Protein AF-A0A1I8JMM2-F1 (afdb_monomer_lite)

Organism: NCBI:txid282301

Radius of gyration: 20.38 Å; chains: 1; bounding box: 47×38×62 Å

Structure (mmCIF, N/CA/C/O backbone):
data_AF-A0A1I8JMM2-F1
#
_entry.id   AF-A0A1I8JMM2-F1
#
loop_
_atom_site.group_PDB
_atom_site.id
_atom_site.type_symbol
_atom_site.label_atom_id
_atom_site.label_alt_id
_atom_site.label_comp_id
_atom_site.label_asym_id
_atom_site.label_entity_id
_atom_site.label_seq_id
_atom_site.pdbx_PDB_ins_code
_atom_site.Cartn_x
_atom_site.Cartn_y
_atom_site.Cartn_z
_atom_site.occupancy
_atom_site.B_iso_or_equiv
_atom_site.auth_seq_id
_atom_site.auth_comp_id
_atom_site.auth_asym_id
_atom_site.auth_atom_id
_atom_site.pdbx_PDB_model_num
ATOM 1 N N . TRP A 1 1 ? -20.973 -17.575 0.314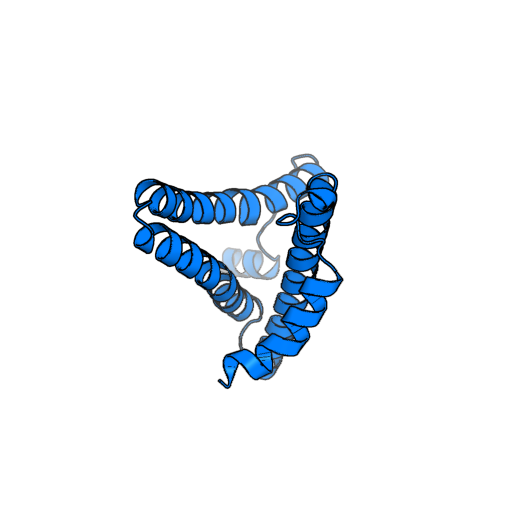 1.00 73.19 1 TRP A N 1
ATOM 2 C CA . TRP A 1 1 ? -20.420 -18.905 0.643 1.00 73.19 1 TRP A CA 1
ATOM 3 C C . TRP A 1 1 ? -19.017 -19.129 0.079 1.00 73.19 1 TRP A C 1
ATOM 5 O O . TRP A 1 1 ? -18.118 -19.291 0.886 1.00 73.19 1 TRP A O 1
ATOM 15 N N . ALA A 1 2 ? -18.768 -19.047 -1.237 1.00 81.50 2 ALA A N 1
ATOM 16 C CA . ALA A 1 2 ? -17.416 -19.243 -1.799 1.00 81.50 2 ALA A CA 1
ATOM 17 C C . ALA A 1 2 ? -16.344 -18.280 -1.235 1.00 81.50 2 ALA A C 1
ATOM 19 O O . ALA A 1 2 ? -15.281 -18.725 -0.816 1.00 81.50 2 ALA A O 1
ATOM 20 N N . LEU A 1 3 ? -16.656 -16.981 -1.130 1.00 80.38 3 LEU A N 1
ATOM 21 C CA . LEU A 1 3 ? -15.752 -15.983 -0.534 1.00 80.38 3 LEU A CA 1
ATOM 22 C C . LEU A 1 3 ? -15.383 -16.302 0.921 1.00 80.38 3 LEU A C 1
ATOM 24 O O . LEU A 1 3 ? -14.255 -16.069 1.327 1.00 80.38 3 LEU A O 1
ATOM 28 N N . PHE A 1 4 ? -16.313 -16.875 1.691 1.00 83.69 4 PHE A N 1
ATOM 29 C CA . PHE A 1 4 ? -16.061 -17.252 3.081 1.00 83.69 4 PHE A CA 1
ATOM 30 C C . PHE A 1 4 ? -15.073 -18.417 3.170 1.00 83.69 4 PHE A C 1
ATOM 32 O O . PHE A 1 4 ? -14.150 -18.365 3.969 1.00 83.69 4 PHE A O 1
ATOM 39 N N . VAL A 1 5 ? -15.216 -19.429 2.309 1.00 85.81 5 VAL A N 1
ATOM 40 C CA . VAL A 1 5 ? -14.307 -20.588 2.273 1.00 85.81 5 VAL A CA 1
ATOM 41 C C . VAL A 1 5 ? -12.888 -20.170 1.883 1.00 85.81 5 VAL A C 1
ATOM 43 O O . VAL A 1 5 ? -11.926 -20.638 2.484 1.00 85.81 5 VAL A O 1
ATOM 46 N N . VAL A 1 6 ? -12.752 -19.255 0.920 1.00 87.06 6 VAL A N 1
ATOM 47 C CA . VAL A 1 6 ? -11.444 -18.728 0.498 1.00 87.06 6 VAL A CA 1
ATOM 48 C C . VAL A 1 6 ? -10.835 -17.818 1.565 1.00 87.06 6 VAL A C 1
ATOM 50 O O . VAL A 1 6 ? -9.635 -17.892 1.808 1.00 87.06 6 VAL A O 1
ATOM 53 N N . ALA A 1 7 ? -11.642 -16.985 2.228 1.00 84.31 7 ALA A N 1
ATOM 54 C CA . ALA A 1 7 ? -11.169 -16.070 3.264 1.00 84.31 7 ALA A CA 1
ATOM 55 C C . ALA A 1 7 ? -10.845 -16.772 4.592 1.00 84.31 7 ALA A C 1
ATOM 57 O O . ALA A 1 7 ? -9.996 -16.287 5.330 1.00 84.31 7 ALA A O 1
ATOM 58 N N . PHE A 1 8 ? -11.481 -17.906 4.900 1.00 86.75 8 PHE A N 1
ATOM 59 C CA . PHE A 1 8 ? -11.338 -18.626 6.170 1.00 86.75 8 PHE A CA 1
ATOM 60 C C . PHE A 1 8 ? -9.882 -18.875 6.617 1.00 86.75 8 PHE A C 1
ATOM 62 O O . PHE A 1 8 ? -9.554 -18.495 7.741 1.00 86.75 8 PHE A O 1
ATOM 69 N N . PRO A 1 9 ? -8.972 -19.431 5.787 1.00 86.38 9 PRO A N 1
ATOM 70 C CA . PRO A 1 9 ? -7.580 -19.625 6.196 1.00 86.38 9 PRO A CA 1
ATOM 71 C C . PRO A 1 9 ? -6.859 -18.304 6.499 1.00 86.38 9 PRO A C 1
ATOM 73 O O . PRO A 1 9 ? -6.093 -18.235 7.457 1.00 86.38 9 PRO A O 1
ATOM 76 N N . PHE A 1 10 ? -7.135 -17.244 5.734 1.00 83.81 10 PHE A N 1
ATOM 77 C CA . PHE A 1 10 ? -6.556 -15.919 5.972 1.00 83.81 10 PHE A CA 1
ATOM 78 C C . PHE A 1 10 ? -7.122 -15.273 7.241 1.00 83.81 10 PHE A C 1
ATOM 80 O O . PHE A 1 10 ? -6.374 -14.684 8.013 1.00 83.81 10 PHE A O 1
ATOM 87 N N . LEU A 1 11 ? -8.419 -15.438 7.507 1.00 81.31 11 LEU A N 1
ATOM 88 C CA . LEU A 1 11 ? -9.064 -14.956 8.729 1.00 81.31 11 LEU A CA 1
ATOM 89 C C . LEU A 1 11 ? -8.496 -15.651 9.967 1.00 81.31 11 LEU A C 1
ATOM 91 O O . LEU A 1 11 ? -8.195 -14.976 10.946 1.00 81.31 11 LEU A O 1
ATOM 95 N N . CYS A 1 12 ? -8.280 -16.968 9.920 1.00 81.50 12 CYS A N 1
ATOM 96 C CA . CYS A 1 12 ? -7.622 -17.692 11.009 1.00 81.50 12 CYS A CA 1
ATOM 97 C C . CYS A 1 12 ? -6.177 -17.221 11.221 1.00 81.50 12 CYS A C 1
ATOM 99 O O . CYS A 1 12 ? -5.763 -17.016 12.359 1.00 81.50 12 CYS A O 1
ATOM 101 N N . LEU A 1 13 ? -5.424 -17.007 10.138 1.00 84.00 13 LEU A N 1
ATOM 102 C CA . LEU A 1 13 ? -4.051 -16.504 10.189 1.00 84.00 13 LEU A CA 1
ATOM 103 C C . LEU A 1 13 ? -3.980 -15.107 10.832 1.00 84.00 13 LEU A C 1
ATOM 105 O O . LEU A 1 13 ? -3.190 -14.880 11.749 1.00 84.00 13 LEU A O 1
ATOM 109 N N . PHE A 1 14 ? -4.826 -14.175 10.390 1.00 82.75 14 PHE A N 1
ATOM 110 C CA . PHE A 1 14 ? -4.849 -12.809 10.915 1.00 82.75 14 PHE A CA 1
ATOM 111 C C . PHE A 1 14 ? -5.409 -12.741 12.332 1.00 82.75 14 PHE A C 1
ATOM 113 O O . PHE A 1 14 ? -4.848 -12.031 13.159 1.00 82.75 14 PHE A O 1
ATOM 120 N N . SER A 1 15 ? -6.446 -13.519 12.642 1.00 76.75 15 SER A N 1
ATOM 121 C CA . SER A 1 15 ? -7.021 -13.587 13.989 1.00 76.75 15 SER A CA 1
ATOM 122 C C . SER A 1 15 ? -6.060 -14.217 15.003 1.00 76.75 15 SER A C 1
ATOM 124 O O . SER A 1 15 ? -6.064 -13.826 16.165 1.00 76.75 15 SER A O 1
ATOM 126 N N . TRP A 1 16 ? -5.185 -15.134 14.574 1.00 81.06 16 TRP A N 1
ATOM 127 C CA . TRP A 1 16 ? -4.098 -15.628 15.424 1.00 81.06 16 TRP A CA 1
ATOM 128 C C . TRP A 1 16 ? -3.039 -14.543 15.645 1.00 81.06 16 TRP A C 1
ATOM 130 O O . TRP A 1 16 ? -2.574 -14.331 16.764 1.00 81.06 16 TRP A O 1
ATOM 140 N N . THR A 1 17 ? -2.625 -13.863 14.576 1.00 81.88 17 THR A N 1
ATOM 141 C CA . THR A 1 17 ? -1.437 -12.998 14.614 1.00 81.88 17 THR A CA 1
ATOM 142 C C . THR A 1 17 ? -1.724 -11.610 15.200 1.00 81.88 17 THR A C 1
ATOM 144 O O . THR A 1 17 ? -0.832 -11.009 15.795 1.00 81.88 17 THR A O 1
ATOM 147 N N . ILE A 1 18 ? -2.946 -11.090 15.048 1.00 80.25 18 ILE A N 1
ATOM 148 C CA . ILE A 1 18 ? -3.341 -9.743 15.480 1.00 80.25 18 ILE A CA 1
ATOM 149 C C . ILE A 1 18 ? -4.148 -9.843 16.787 1.00 80.25 18 ILE A C 1
ATOM 151 O O . ILE A 1 18 ? -5.241 -10.411 16.778 1.00 80.25 18 ILE A O 1
ATOM 155 N N . PRO A 1 19 ? -3.661 -9.274 17.908 1.00 74.44 19 PRO A N 1
ATOM 156 C CA . PRO A 1 19 ? -4.410 -9.254 19.158 1.00 74.44 19 PRO A CA 1
ATOM 157 C C . PRO A 1 19 ? -5.726 -8.483 19.005 1.00 74.44 19 PRO A C 1
ATOM 159 O O . PRO A 1 19 ? -5.759 -7.328 18.577 1.00 74.44 19 PRO A O 1
ATOM 162 N N . GLU A 1 20 ? -6.832 -9.109 19.395 1.00 72.62 20 GLU A N 1
ATOM 163 C CA . GLU A 1 20 ? -8.152 -8.498 19.286 1.00 72.62 20 GLU A CA 1
ATOM 164 C C . GLU A 1 20 ? -8.353 -7.433 20.378 1.00 72.62 20 GLU A C 1
ATOM 166 O O . GLU A 1 20 ? -8.681 -7.725 21.528 1.00 72.62 20 GLU A O 1
ATOM 171 N N . CYS A 1 21 ? -8.184 -6.163 20.010 1.00 65.88 21 CYS A N 1
ATOM 172 C CA . CYS A 1 21 ? -8.317 -5.017 20.919 1.00 65.88 21 CYS A CA 1
ATOM 173 C C . CYS A 1 21 ? -9.766 -4.721 21.359 1.00 65.88 21 CYS A C 1
ATOM 175 O O . CYS A 1 21 ? -10.000 -3.772 22.108 1.00 65.88 21 CYS A O 1
ATOM 177 N N . SER A 1 22 ? -10.741 -5.517 20.905 1.00 67.50 22 SER A N 1
ATOM 178 C CA . SER A 1 22 ? -12.146 -5.409 21.314 1.00 67.50 22 SER A CA 1
ATOM 179 C C . SER A 1 22 ? -12.369 -5.877 22.761 1.00 67.50 22 SER A C 1
ATOM 181 O O . SER A 1 22 ? -13.273 -5.387 23.438 1.00 67.50 22 SER A O 1
ATOM 183 N N . ARG A 1 23 ? -11.513 -6.768 23.287 1.00 74.06 23 ARG A N 1
ATOM 184 C CA . ARG A 1 23 ? -11.589 -7.220 24.687 1.00 74.06 23 ARG A CA 1
ATOM 185 C C . ARG A 1 23 ? -10.888 -6.243 25.628 1.00 74.06 23 ARG A C 1
ATOM 187 O O . ARG A 1 23 ? -9.779 -5.793 25.347 1.00 74.06 23 ARG A O 1
ATOM 194 N N . GLU A 1 24 ? -11.511 -5.948 26.771 1.00 73.31 24 GLU A N 1
ATOM 195 C CA . GLU A 1 24 ? -11.002 -4.955 27.732 1.00 73.31 24 GLU A CA 1
ATOM 196 C C . GLU A 1 24 ? -9.590 -5.266 28.247 1.00 73.31 24 GLU A C 1
ATOM 198 O O . GLU A 1 24 ? -8.786 -4.346 28.406 1.00 73.31 24 GLU A O 1
ATOM 203 N N . ASP A 1 25 ? -9.245 -6.546 28.389 1.00 74.38 25 ASP A N 1
ATOM 204 C CA . ASP A 1 25 ? -7.926 -6.998 28.851 1.00 74.38 25 ASP A CA 1
ATOM 205 C C . ASP A 1 25 ? -6.808 -6.768 27.817 1.00 74.38 25 ASP A C 1
ATOM 207 O O . ASP A 1 25 ? -5.638 -6.598 28.172 1.00 74.38 25 ASP A O 1
ATOM 211 N N . LEU A 1 26 ? -7.166 -6.724 26.528 1.00 71.25 26 LEU A N 1
ATOM 212 C CA . LEU A 1 26 ? -6.238 -6.631 25.397 1.00 71.25 26 LEU A CA 1
ATOM 213 C C . LEU A 1 26 ? -6.045 -5.196 24.887 1.00 71.25 26 LEU A C 1
ATOM 215 O O . LEU A 1 26 ? -5.131 -4.957 24.096 1.00 71.25 26 LEU A O 1
ATOM 219 N N . LYS A 1 27 ? -6.808 -4.215 25.397 1.00 73.88 27 LYS A N 1
ATOM 220 C CA . LYS A 1 27 ? -6.653 -2.782 25.058 1.00 73.88 27 LYS A CA 1
ATOM 221 C C . LYS A 1 27 ? -5.222 -2.264 25.279 1.00 73.88 27 LYS A C 1
ATOM 223 O O . LYS A 1 27 ? -4.770 -1.372 24.566 1.00 73.88 27 LYS A O 1
ATOM 228 N N . LYS A 1 28 ? -4.475 -2.856 26.221 1.00 78.44 28 LYS A N 1
ATOM 229 C CA . LYS A 1 28 ? -3.062 -2.524 26.501 1.00 78.44 28 LYS A CA 1
ATOM 230 C C . LYS A 1 28 ? -2.125 -2.813 25.318 1.00 78.44 28 LYS A C 1
ATOM 232 O O . LYS A 1 28 ? -1.086 -2.172 25.201 1.00 78.44 28 LYS A O 1
ATOM 237 N N . TYR A 1 29 ? -2.498 -3.735 24.430 1.00 81.19 29 TYR A N 1
ATOM 238 C CA . TYR A 1 29 ? -1.712 -4.147 23.262 1.00 81.19 29 TYR A CA 1
ATOM 239 C C . TYR A 1 29 ? -2.159 -3.459 21.964 1.00 81.19 29 TYR A C 1
ATOM 241 O O . TYR A 1 29 ? -1.849 -3.938 20.871 1.00 81.19 29 TYR A O 1
ATOM 249 N N . PHE A 1 30 ? -2.846 -2.316 22.058 1.00 84.75 30 PHE A N 1
ATOM 250 C CA . PHE A 1 30 ? -3.288 -1.548 20.891 1.00 84.75 30 PHE A CA 1
ATOM 251 C C . PHE A 1 30 ? -2.143 -1.228 19.922 1.00 84.75 30 PHE A C 1
ATOM 253 O O . PHE A 1 30 ? -2.238 -1.513 18.731 1.00 84.75 30 PHE A O 1
ATOM 260 N N . ILE A 1 31 ? -1.021 -0.720 20.445 1.00 86.69 31 ILE A N 1
ATOM 261 C CA . ILE A 1 31 ? 0.154 -0.376 19.629 1.00 86.69 31 ILE A CA 1
ATOM 262 C C . ILE A 1 31 ? 0.725 -1.619 18.939 1.00 86.69 31 ILE A C 1
ATOM 264 O O . ILE A 1 31 ? 1.085 -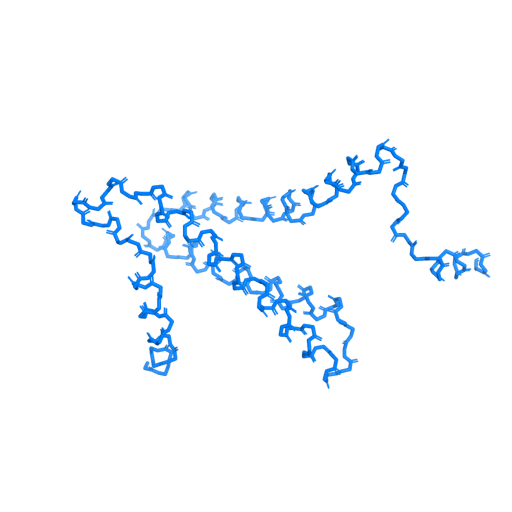1.563 17.769 1.00 86.69 31 ILE A O 1
ATOM 268 N N . VAL A 1 32 ? 0.772 -2.757 19.637 1.00 87.06 32 VAL A N 1
ATOM 269 C CA . VAL A 1 32 ? 1.264 -4.019 19.064 1.00 87.06 32 VAL A CA 1
ATOM 270 C C . VAL A 1 32 ? 0.359 -4.468 17.921 1.00 87.06 32 VAL A C 1
ATOM 272 O O . VAL A 1 32 ? 0.849 -4.801 16.848 1.00 87.06 32 VAL A O 1
ATOM 275 N N . SER A 1 33 ? -0.956 -4.409 18.113 1.00 86.56 33 SER A N 1
ATOM 276 C CA . SER A 1 33 ? -1.939 -4.798 17.094 1.00 86.56 33 SER A CA 1
ATOM 277 C C . SER A 1 33 ? -1.870 -3.899 15.861 1.00 86.56 33 SER A C 1
ATOM 279 O O . SER A 1 33 ? -1.925 -4.386 14.731 1.00 86.56 33 SER A O 1
ATOM 281 N N . PHE A 1 34 ? -1.666 -2.596 16.069 1.00 87.25 34 PHE A N 1
ATOM 282 C CA . PHE A 1 34 ? -1.436 -1.636 14.994 1.00 87.25 34 PHE A CA 1
ATOM 283 C C . PHE A 1 34 ? -0.153 -1.953 14.212 1.00 87.25 34 PHE A C 1
ATOM 285 O O . PHE A 1 34 ? -0.196 -2.083 12.990 1.00 87.25 34 PHE A O 1
ATOM 292 N N . LEU A 1 35 ? 0.976 -2.161 14.899 1.00 90.06 35 LEU A N 1
ATOM 293 C CA . LEU A 1 35 ? 2.256 -2.480 14.254 1.00 90.06 35 LEU A CA 1
ATOM 294 C C . LEU A 1 35 ? 2.208 -3.804 13.483 1.00 90.06 35 LEU A C 1
ATOM 296 O O . LEU A 1 35 ? 2.689 -3.873 12.354 1.00 90.06 35 LEU A O 1
ATOM 300 N N . VAL A 1 36 ? 1.598 -4.843 14.057 1.00 90.38 36 VAL A N 1
ATOM 301 C CA . VAL A 1 36 ? 1.431 -6.139 13.385 1.00 90.38 36 VAL A CA 1
ATOM 302 C C . VAL A 1 36 ? 0.553 -5.998 12.138 1.00 90.38 36 VAL A C 1
ATOM 304 O O . VAL A 1 36 ? 0.866 -6.592 11.108 1.00 90.38 36 VAL A O 1
ATOM 307 N N . SER A 1 37 ? -0.495 -5.172 12.186 1.00 89.31 37 SER A N 1
ATOM 308 C CA . SER A 1 37 ? -1.347 -4.896 11.021 1.00 89.31 37 SER A CA 1
ATOM 309 C C . SER A 1 37 ? -0.574 -4.185 9.906 1.00 89.31 37 SER A C 1
ATOM 311 O O . SER A 1 37 ? -0.650 -4.594 8.749 1.00 89.31 37 SER A O 1
ATOM 313 N N . VAL A 1 38 ? 0.237 -3.176 10.247 1.00 89.94 38 VAL A N 1
ATOM 314 C CA . VAL A 1 38 ? 1.109 -2.482 9.281 1.00 89.94 38 VAL A CA 1
ATOM 315 C C . VAL A 1 38 ? 2.114 -3.449 8.645 1.00 89.94 38 VAL A C 1
ATOM 317 O O . VAL A 1 38 ? 2.311 -3.420 7.429 1.00 89.94 38 VAL A O 1
ATOM 320 N N . LEU A 1 39 ? 2.712 -4.349 9.433 1.00 91.25 39 LEU A N 1
ATOM 321 C CA . LEU A 1 39 ? 3.621 -5.380 8.920 1.00 91.25 39 LEU A CA 1
ATOM 322 C C . LEU A 1 39 ? 2.922 -6.340 7.950 1.00 91.25 39 LEU A C 1
ATOM 324 O O . LEU A 1 39 ? 3.489 -6.672 6.908 1.00 91.25 39 LEU A O 1
ATOM 328 N N . TRP A 1 40 ? 1.689 -6.757 8.250 1.00 91.38 40 TRP A N 1
ATOM 329 C CA . TRP A 1 40 ? 0.903 -7.595 7.343 1.00 91.38 40 TRP A CA 1
ATOM 330 C C . TRP A 1 40 ? 0.565 -6.885 6.037 1.00 91.38 40 TRP A C 1
ATOM 332 O O . TRP A 1 40 ? 0.733 -7.481 4.974 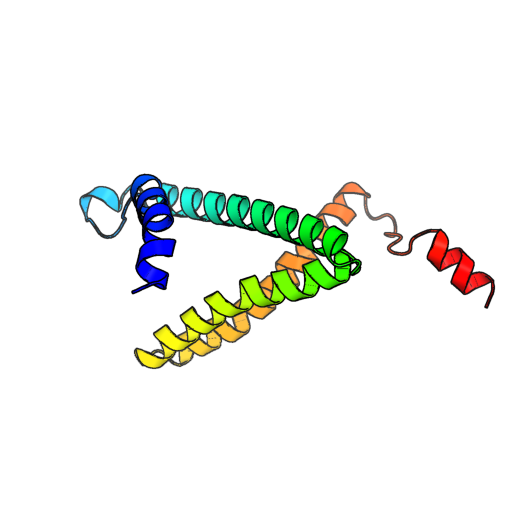1.00 91.38 40 TRP A O 1
ATOM 342 N N . ILE A 1 41 ? 0.151 -5.617 6.091 1.00 89.62 41 ILE A N 1
ATOM 343 C CA . ILE A 1 41 ? -0.116 -4.815 4.887 1.00 89.62 41 ILE A CA 1
ATOM 344 C C . ILE A 1 41 ? 1.151 -4.722 4.023 1.00 89.62 41 ILE A C 1
ATOM 346 O O . ILE A 1 41 ? 1.085 -4.940 2.813 1.00 89.62 41 ILE A O 1
ATOM 350 N N . ALA A 1 42 ? 2.318 -4.491 4.634 1.00 90.19 42 ALA A N 1
ATOM 351 C CA . ALA A 1 42 ? 3.593 -4.457 3.919 1.00 90.19 42 ALA A CA 1
ATOM 352 C C . ALA A 1 42 ? 3.943 -5.811 3.270 1.00 90.19 42 ALA A C 1
ATOM 354 O O . ALA A 1 42 ? 4.321 -5.857 2.097 1.00 90.19 42 ALA A O 1
ATOM 355 N N . ALA A 1 43 ? 3.779 -6.920 3.998 1.00 91.81 43 ALA A N 1
ATOM 356 C CA . ALA A 1 43 ? 4.050 -8.263 3.484 1.00 91.81 43 ALA A CA 1
ATOM 357 C C . ALA A 1 43 ? 3.108 -8.651 2.330 1.00 91.81 43 ALA A C 1
ATOM 359 O O . ALA A 1 43 ? 3.558 -9.175 1.308 1.00 91.81 43 ALA A O 1
ATOM 360 N N . LEU A 1 44 ? 1.810 -8.361 2.466 1.00 90.56 44 LEU A N 1
ATOM 361 C CA . LEU A 1 44 ? 0.806 -8.623 1.433 1.00 90.56 44 LEU A CA 1
ATOM 362 C C . LEU A 1 44 ? 1.040 -7.762 0.189 1.00 90.56 44 LEU A C 1
ATOM 364 O O . LEU A 1 44 ? 0.966 -8.281 -0.923 1.00 90.56 44 LEU A O 1
ATOM 368 N N . SER A 1 45 ? 1.389 -6.485 0.365 1.00 90.00 45 SER A N 1
ATOM 369 C CA . SER A 1 45 ? 1.746 -5.590 -0.740 1.00 90.00 45 SER A CA 1
ATOM 370 C C . SER A 1 45 ? 2.969 -6.107 -1.509 1.00 90.00 45 SER A C 1
ATOM 372 O O . SER A 1 45 ? 2.940 -6.215 -2.737 1.00 90.00 45 SER A O 1
ATOM 374 N N . PHE A 1 46 ? 4.014 -6.553 -0.804 1.00 91.31 46 PHE A N 1
ATOM 375 C CA . PHE A 1 46 ? 5.194 -7.147 -1.439 1.00 91.31 46 PHE A CA 1
ATOM 376 C C . PHE A 1 46 ? 4.867 -8.428 -2.227 1.00 91.31 46 PHE A C 1
ATOM 378 O O . PHE A 1 46 ? 5.327 -8.610 -3.362 1.00 91.31 46 PHE A O 1
ATOM 385 N N . ALA A 1 47 ? 4.047 -9.311 -1.651 1.00 92.50 47 ALA A N 1
ATOM 386 C CA . ALA A 1 47 ? 3.585 -10.517 -2.331 1.00 92.50 47 ALA A CA 1
ATOM 387 C C . ALA A 1 47 ? 2.760 -10.176 -3.583 1.00 92.50 47 ALA A C 1
ATOM 389 O O . ALA A 1 47 ? 3.002 -10.747 -4.648 1.00 92.50 47 ALA A O 1
ATOM 390 N N . MET A 1 48 ? 1.844 -9.208 -3.480 1.00 91.00 48 MET A N 1
ATOM 391 C CA . MET A 1 48 ? 1.016 -8.734 -4.588 1.00 91.00 48 MET A CA 1
ATOM 392 C C . MET A 1 48 ? 1.875 -8.227 -5.749 1.00 91.00 48 MET A C 1
ATOM 394 O O . MET A 1 48 ? 1.725 -8.721 -6.865 1.00 91.00 48 MET A O 1
ATOM 398 N N . VAL A 1 49 ? 2.821 -7.316 -5.495 1.00 90.88 49 VAL A N 1
ATOM 399 C CA . VAL A 1 49 ? 3.735 -6.788 -6.526 1.00 90.88 49 VAL A CA 1
ATOM 400 C C . VAL A 1 49 ? 4.504 -7.918 -7.210 1.00 90.88 49 VAL A C 1
ATOM 402 O O . VAL A 1 49 ? 4.608 -7.956 -8.437 1.00 90.88 49 VAL A O 1
ATOM 405 N N . THR A 1 50 ? 5.004 -8.878 -6.430 1.00 91.56 50 THR A N 1
ATOM 406 C CA . THR A 1 50 ? 5.771 -10.010 -6.962 1.00 91.56 50 THR A CA 1
ATOM 407 C C . THR A 1 50 ? 4.919 -10.878 -7.885 1.00 91.56 50 THR A C 1
ATOM 409 O O . THR A 1 50 ? 5.363 -11.236 -8.976 1.00 91.56 50 THR A O 1
ATOM 412 N N . ILE A 1 51 ? 3.688 -11.202 -7.483 1.00 92.62 51 ILE A N 1
ATOM 413 C CA . ILE A 1 51 ? 2.763 -12.007 -8.291 1.00 92.62 51 ILE A CA 1
ATOM 414 C C . ILE A 1 51 ? 2.401 -11.260 -9.575 1.00 92.62 51 ILE A C 1
ATOM 416 O O . ILE A 1 51 ? 2.481 -11.833 -10.662 1.00 92.62 51 ILE A O 1
ATOM 420 N N . VAL A 1 52 ? 2.068 -9.975 -9.468 1.00 91.94 52 VAL A N 1
ATOM 421 C CA . VAL A 1 52 ? 1.684 -9.138 -10.610 1.00 91.94 52 VAL A CA 1
ATOM 422 C C . VAL A 1 52 ? 2.821 -9.020 -11.624 1.00 91.94 52 VAL A C 1
ATOM 424 O O . VAL A 1 52 ? 2.585 -9.179 -12.822 1.00 91.94 52 VAL A O 1
ATOM 427 N N . ALA A 1 53 ? 4.063 -8.859 -11.165 1.00 90.00 53 ALA A N 1
ATOM 428 C CA . ALA A 1 53 ? 5.224 -8.842 -12.048 1.00 90.00 53 ALA A CA 1
ATOM 429 C C . ALA A 1 53 ? 5.409 -10.167 -12.806 1.00 90.00 53 ALA A C 1
ATOM 431 O O . ALA A 1 53 ? 5.702 -10.168 -14.003 1.00 90.00 53 ALA A O 1
ATOM 432 N N . ARG A 1 54 ? 5.190 -11.310 -12.143 1.00 92.12 54 ARG A N 1
ATOM 433 C CA . ARG A 1 54 ? 5.237 -12.625 -12.806 1.00 92.12 54 ARG A CA 1
ATOM 434 C C . ARG A 1 54 ? 4.092 -12.801 -13.802 1.00 92.12 54 ARG A C 1
ATOM 436 O O . ARG A 1 54 ? 4.325 -13.341 -14.880 1.00 92.12 54 ARG A O 1
ATOM 443 N N . MET A 1 55 ? 2.892 -12.322 -13.478 1.00 90.62 55 MET A N 1
ATOM 444 C CA . MET A 1 55 ? 1.752 -12.358 -14.399 1.00 90.62 55 MET A CA 1
ATOM 445 C C . MET A 1 55 ? 1.973 -11.480 -15.635 1.00 90.62 55 MET A C 1
ATOM 447 O O . MET A 1 55 ? 1.640 -11.916 -16.733 1.00 90.62 55 MET A O 1
ATOM 451 N N . GLY A 1 56 ? 2.586 -10.300 -15.487 1.00 88.81 56 GLY A N 1
ATOM 452 C CA . GLY A 1 56 ? 2.976 -9.448 -16.617 1.00 88.81 56 GLY A CA 1
ATOM 453 C C . GLY A 1 56 ? 3.868 -10.193 -17.614 1.00 88.81 56 GLY A C 1
ATOM 454 O O . GLY A 1 56 ? 3.550 -10.253 -18.802 1.00 88.81 56 GLY A O 1
ATOM 455 N N . CYS A 1 57 ? 4.898 -10.887 -17.113 1.00 87.75 57 CYS A N 1
ATOM 456 C CA . CYS A 1 57 ? 5.771 -11.722 -17.945 1.00 87.75 57 CYS A CA 1
ATOM 457 C C . CYS A 1 57 ? 5.025 -12.854 -18.670 1.00 87.75 57 CYS A C 1
ATOM 459 O O . CYS A 1 57 ? 5.354 -13.158 -19.813 1.00 87.75 57 CYS A O 1
ATOM 461 N N . LEU A 1 58 ? 4.038 -13.486 -18.024 1.00 89.88 58 LEU A N 1
ATOM 462 C CA . LEU A 1 58 ? 3.251 -14.571 -18.628 1.00 89.88 58 LEU A CA 1
ATOM 463 C C . LEU A 1 58 ? 2.294 -14.067 -19.715 1.00 89.88 58 LEU A C 1
ATOM 465 O O . LEU A 1 58 ? 2.059 -14.765 -20.697 1.00 89.88 58 LEU A O 1
ATOM 469 N N . LEU A 1 59 ? 1.745 -12.865 -19.538 1.00 89.25 59 LEU A N 1
ATOM 470 C CA . LEU A 1 59 ? 0.782 -12.254 -20.456 1.00 89.25 59 LEU A CA 1
ATOM 471 C C . LEU A 1 59 ? 1.449 -11.464 -21.593 1.00 89.25 59 LEU A C 1
ATOM 473 O O . LEU A 1 59 ? 0.753 -10.994 -22.490 1.00 89.25 59 LEU A O 1
ATOM 477 N N . GLY A 1 60 ? 2.777 -11.302 -21.566 1.00 89.06 60 GLY A N 1
ATOM 478 C CA . GLY A 1 60 ? 3.519 -10.502 -22.547 1.00 89.06 60 GLY A CA 1
ATOM 479 C C . GLY A 1 60 ? 3.210 -9.002 -22.476 1.00 89.06 60 GLY A C 1
ATOM 480 O O . GLY A 1 60 ? 3.489 -8.271 -23.424 1.00 89.06 60 GLY A O 1
ATOM 481 N N . ILE A 1 61 ? 2.617 -8.547 -21.370 1.00 89.50 61 ILE A N 1
ATOM 482 C CA . ILE A 1 61 ? 2.303 -7.141 -21.116 1.00 89.50 61 ILE A CA 1
ATOM 483 C C . ILE A 1 61 ? 3.440 -6.549 -20.293 1.00 89.50 61 ILE A C 1
ATOM 485 O O . ILE A 1 61 ? 3.994 -7.206 -19.411 1.00 89.50 61 ILE A O 1
ATOM 489 N N . ASP A 1 62 ? 3.768 -5.293 -20.574 1.00 88.19 62 ASP A N 1
ATOM 490 C CA . ASP A 1 62 ? 4.784 -4.574 -19.827 1.00 88.19 62 ASP A CA 1
ATOM 491 C C . ASP A 1 62 ? 4.484 -4.575 -18.315 1.00 88.19 62 ASP A C 1
ATOM 493 O O . ASP A 1 62 ? 3.381 -4.245 -17.858 1.00 88.19 62 ASP A O 1
ATOM 497 N N . THR A 1 63 ? 5.490 -4.969 -17.534 1.00 84.94 63 THR A N 1
ATOM 498 C CA . THR A 1 63 ? 5.382 -5.145 -16.084 1.00 84.94 63 THR A CA 1
ATOM 499 C C . THR A 1 63 ? 4.981 -3.857 -15.376 1.00 84.94 63 THR A C 1
ATOM 501 O O . THR A 1 63 ? 4.266 -3.923 -14.373 1.00 84.94 63 THR A O 1
ATOM 504 N N . PHE A 1 64 ? 5.397 -2.691 -15.881 1.00 86.00 64 PHE A N 1
ATOM 505 C CA . PHE A 1 64 ? 5.037 -1.409 -15.285 1.00 86.00 64 PHE A CA 1
ATOM 506 C C . PHE A 1 64 ? 3.544 -1.132 -15.464 1.00 86.00 64 PHE A C 1
ATOM 508 O O . PHE A 1 64 ? 2.864 -0.842 -14.482 1.00 86.00 64 PHE A O 1
ATOM 515 N N . VAL A 1 65 ? 3.009 -1.316 -16.673 1.00 89.06 65 VAL A N 1
ATOM 516 C CA . VAL A 1 65 ? 1.574 -1.122 -16.949 1.00 89.06 65 VAL A CA 1
ATOM 517 C C . VAL A 1 65 ? 0.717 -2.094 -16.136 1.00 89.06 65 VAL A C 1
ATOM 519 O O . VAL A 1 65 ? -0.267 -1.686 -15.518 1.00 89.06 65 VAL A O 1
ATOM 522 N N . MET A 1 66 ? 1.110 -3.370 -16.087 1.00 90.62 66 MET A N 1
ATOM 523 C CA . MET A 1 66 ? 0.386 -4.388 -15.322 1.00 90.62 66 MET A CA 1
ATOM 524 C C . MET A 1 66 ? 0.381 -4.067 -13.820 1.00 90.62 66 MET A C 1
ATOM 526 O O . MET A 1 66 ? -0.663 -4.136 -13.173 1.00 90.62 66 MET A O 1
ATOM 530 N N . SER A 1 67 ? 1.535 -3.671 -13.273 1.00 88.12 67 SER A N 1
ATOM 531 C CA . SER A 1 67 ? 1.657 -3.284 -11.864 1.00 88.12 67 SER A CA 1
ATOM 532 C C . SER A 1 67 ? 0.828 -2.048 -11.557 1.00 88.12 67 SER A C 1
ATOM 534 O O . SER A 1 67 ? 0.106 -2.052 -10.570 1.00 88.12 67 SER A O 1
ATOM 536 N N . LEU A 1 68 ? 0.866 -1.036 -12.424 1.00 88.62 68 LEU A N 1
ATOM 537 C CA . LEU A 1 68 ? 0.113 0.202 -12.254 1.00 88.62 68 LEU A CA 1
ATOM 538 C C . LEU A 1 68 ? -1.397 -0.057 -12.176 1.00 88.62 68 LEU A C 1
ATOM 540 O O . LEU A 1 68 ? -2.047 0.423 -11.255 1.00 88.62 68 LEU A O 1
ATOM 544 N N . VAL A 1 69 ? -1.951 -0.852 -13.093 1.00 90.69 69 VAL A N 1
ATOM 545 C CA . VAL A 1 69 ? -3.396 -1.133 -13.123 1.00 90.69 69 VAL A CA 1
ATOM 546 C C . VAL A 1 69 ? -3.818 -2.031 -11.962 1.00 90.69 69 VAL A C 1
ATOM 548 O O . VAL A 1 69 ? -4.803 -1.739 -11.284 1.00 90.69 69 VAL A O 1
ATOM 551 N N . VAL A 1 70 ? -3.090 -3.127 -11.720 1.00 91.25 70 VAL A N 1
ATOM 552 C CA . VAL A 1 70 ? -3.500 -4.114 -10.713 1.00 91.25 70 VAL A CA 1
ATOM 553 C C . VAL A 1 70 ? -3.275 -3.596 -9.292 1.00 91.25 70 VAL A C 1
ATOM 555 O O . VAL A 1 70 ? -4.144 -3.819 -8.451 1.00 91.25 70 VAL A O 1
ATOM 558 N N . LEU A 1 71 ? -2.177 -2.877 -9.009 1.00 88.81 71 LEU A N 1
ATOM 559 C CA . LEU A 1 71 ? -1.999 -2.235 -7.698 1.00 88.81 71 LEU A CA 1
ATOM 560 C C . LEU A 1 71 ? -3.032 -1.138 -7.471 1.00 88.81 71 LEU A C 1
ATOM 562 O O . LEU A 1 71 ? -3.644 -1.143 -6.409 1.00 88.81 71 LEU A O 1
ATOM 566 N N . ALA A 1 72 ? -3.263 -0.257 -8.452 1.00 89.25 72 ALA A N 1
ATOM 567 C CA . ALA A 1 72 ? -4.256 0.808 -8.305 1.00 89.25 72 ALA A CA 1
ATOM 568 C C . ALA A 1 72 ? -5.652 0.237 -8.019 1.00 89.25 72 ALA A C 1
ATOM 570 O O . ALA A 1 72 ? -6.341 0.690 -7.112 1.00 89.25 72 ALA A O 1
ATOM 571 N N . ALA A 1 73 ? -6.056 -0.818 -8.735 1.00 91.12 73 ALA A N 1
ATOM 572 C CA . ALA A 1 73 ? -7.314 -1.498 -8.440 1.00 91.12 73 ALA A CA 1
ATOM 573 C C . ALA A 1 73 ? -7.308 -2.147 -7.043 1.00 91.12 73 ALA A C 1
ATOM 575 O O . ALA A 1 73 ? -8.304 -2.078 -6.325 1.00 91.12 73 ALA A O 1
ATOM 576 N N . GLY A 1 74 ? -6.199 -2.775 -6.645 1.00 88.12 74 GLY A N 1
ATOM 577 C CA . GLY A 1 74 ? -6.092 -3.475 -5.365 1.00 88.12 74 GLY A CA 1
ATOM 578 C C . GLY A 1 74 ? -6.117 -2.569 -4.135 1.00 88.12 74 GLY A C 1
ATOM 579 O O . GLY A 1 74 ? -6.601 -3.021 -3.099 1.00 88.12 74 GLY A O 1
ATOM 580 N N . THR A 1 75 ? -5.653 -1.320 -4.235 1.00 87.75 75 THR A N 1
ATOM 581 C CA . THR A 1 75 ? -5.755 -0.332 -3.146 1.00 87.75 75 THR A CA 1
ATOM 582 C C . THR A 1 75 ? -7.124 0.348 -3.131 1.00 87.75 75 THR A C 1
ATOM 584 O O . THR A 1 75 ? -7.780 0.375 -2.097 1.00 87.75 75 THR A O 1
ATOM 587 N N . SER A 1 76 ? -7.651 0.774 -4.283 1.00 90.44 76 SER A N 1
ATOM 588 C CA . SER A 1 76 ? -8.917 1.522 -4.317 1.00 90.44 76 SER A CA 1
ATOM 589 C C . SER A 1 76 ? -10.161 0.698 -3.953 1.00 90.44 76 SER A C 1
ATOM 591 O O . SER A 1 76 ? -11.147 1.260 -3.478 1.00 90.44 76 SER A O 1
ATOM 593 N N . ILE A 1 77 ? -10.164 -0.625 -4.173 1.00 90.75 77 ILE A N 1
ATOM 594 C CA . ILE A 1 77 ? -11.305 -1.492 -3.815 1.00 90.75 77 ILE A CA 1
ATOM 595 C C . ILE A 1 77 ? -11.581 -1.497 -2.298 1.00 90.75 77 ILE A C 1
ATOM 597 O O . ILE A 1 77 ? -12.722 -1.226 -1.915 1.00 90.75 77 ILE A O 1
ATOM 601 N N . PRO A 1 78 ? -10.615 -1.818 -1.415 1.00 87.00 78 PRO A N 1
ATOM 602 C CA . PRO A 1 78 ? -10.848 -1.786 0.027 1.00 87.00 78 PRO A CA 1
ATOM 603 C C . PRO A 1 78 ? -11.183 -0.381 0.546 1.00 87.00 78 PRO A C 1
ATOM 605 O O . PRO A 1 78 ? -12.075 -0.266 1.390 1.00 87.00 78 PRO A O 1
ATOM 608 N N . ASP A 1 79 ? -10.568 0.676 0.009 1.00 89.38 79 ASP A N 1
ATOM 609 C CA . ASP A 1 79 ? -10.887 2.060 0.392 1.00 89.38 79 ASP A CA 1
ATOM 610 C C . ASP A 1 79 ? -12.328 2.441 0.032 1.00 89.38 79 ASP A C 1
ATOM 612 O O . ASP A 1 79 ? -13.060 3.000 0.856 1.00 89.38 79 ASP A O 1
ATOM 616 N N . LEU A 1 80 ? -12.780 2.052 -1.165 1.00 90.12 80 LEU A N 1
ATOM 617 C CA . LEU A 1 80 ? -14.164 2.225 -1.599 1.00 90.12 80 LEU A CA 1
ATOM 618 C C . LEU A 1 80 ? -15.134 1.480 -0.676 1.00 90.12 80 LEU A C 1
ATOM 620 O O . LEU A 1 80 ? -16.154 2.040 -0.273 1.00 90.12 80 LEU A O 1
ATOM 624 N N . LEU A 1 81 ? -14.827 0.226 -0.329 1.00 92.31 81 LEU A N 1
ATOM 625 C CA . LEU A 1 81 ? -15.658 -0.561 0.583 1.00 92.31 81 LEU A CA 1
ATOM 626 C C . LEU A 1 81 ? -15.754 0.104 1.960 1.00 92.31 81 LEU A C 1
ATOM 628 O O . LEU A 1 81 ? -16.858 0.212 2.494 1.00 92.31 81 LEU A O 1
ATOM 632 N N . SER A 1 82 ? -14.635 0.597 2.497 1.00 90.31 82 SER A N 1
ATOM 633 C CA . SER A 1 82 ? -14.595 1.331 3.766 1.00 90.31 82 SER A CA 1
ATOM 634 C C . SER A 1 82 ? -15.500 2.570 3.728 1.00 90.31 82 SER A C 1
ATOM 636 O O . SER A 1 82 ? -16.400 2.706 4.561 1.00 90.31 82 SER A O 1
ATOM 638 N N . SER A 1 83 ? -15.365 3.418 2.701 1.00 91.56 83 SER A N 1
ATOM 639 C CA . SER A 1 83 ? -16.219 4.603 2.531 1.00 91.56 83 SER A CA 1
ATOM 640 C C . SER A 1 83 ? -17.702 4.255 2.370 1.00 91.56 83 SER A C 1
ATOM 642 O O . SER A 1 83 ? -18.552 4.955 2.919 1.00 91.56 83 SER A O 1
ATOM 644 N N . ILE A 1 84 ? -18.040 3.176 1.652 1.00 92.50 84 ILE A N 1
ATOM 645 C CA . ILE A 1 84 ? -19.434 2.736 1.480 1.00 92.50 84 ILE A CA 1
ATOM 646 C C . ILE A 1 84 ? -20.037 2.272 2.809 1.00 92.50 84 ILE A C 1
ATOM 648 O O . ILE A 1 84 ? -21.189 2.604 3.094 1.00 92.50 84 ILE A O 1
ATOM 652 N N . ILE A 1 85 ? -19.292 1.503 3.608 1.00 92.44 85 ILE A N 1
ATOM 653 C CA . ILE A 1 85 ? -19.763 1.004 4.909 1.00 92.44 85 ILE A CA 1
ATOM 654 C C . ILE A 1 85 ? -20.045 2.187 5.843 1.00 92.44 85 ILE A C 1
ATOM 656 O O . ILE A 1 85 ? -21.154 2.315 6.354 1.00 92.44 85 ILE A O 1
ATOM 660 N N . VAL A 1 86 ? -19.094 3.113 5.963 1.00 91.94 86 VAL A N 1
ATOM 661 C CA . VAL A 1 86 ? -19.213 4.297 6.828 1.00 91.94 86 VAL A CA 1
ATOM 662 C C . VAL A 1 86 ? -20.341 5.235 6.372 1.00 91.94 86 VAL A C 1
ATOM 664 O O . VAL A 1 86 ? -21.087 5.764 7.199 1.00 91.94 86 VAL A O 1
ATOM 667 N N . ALA A 1 87 ? -20.527 5.406 5.058 1.00 93.06 87 ALA A N 1
ATOM 668 C CA . ALA A 1 87 ? -21.644 6.181 4.516 1.00 93.06 87 ALA A CA 1
ATOM 669 C C . ALA A 1 87 ? -23.003 5.533 4.828 1.00 93.06 87 ALA A C 1
ATOM 671 O O . ALA A 1 87 ? -23.968 6.240 5.123 1.00 93.06 87 ALA A O 1
ATOM 672 N N . ARG A 1 88 ? -23.087 4.196 4.779 1.00 93.06 88 ARG A N 1
ATOM 673 C CA . ARG A 1 88 ? -24.308 3.453 5.129 1.00 93.06 88 ARG A CA 1
ATOM 674 C C . ARG A 1 88 ? -24.665 3.559 6.606 1.00 93.06 88 ARG A C 1
ATOM 676 O O . ARG A 1 88 ? -25.851 3.592 6.918 1.00 93.06 88 ARG A O 1
ATOM 683 N N . ASP A 1 89 ? -23.669 3.683 7.474 1.00 93.38 89 ASP A N 1
ATOM 684 C CA . ASP A 1 89 ? -23.859 3.869 8.916 1.00 93.38 89 ASP A CA 1
ATOM 685 C C . ASP A 1 89 ? -24.261 5.312 9.296 1.00 93.38 89 ASP A C 1
ATOM 687 O O . ASP A 1 89 ? -24.441 5.623 10.471 1.00 93.38 89 ASP A O 1
ATOM 691 N N . GLY A 1 90 ? -24.447 6.201 8.310 1.00 91.56 90 GLY A N 1
ATOM 692 C CA . GLY A 1 90 ? -24.899 7.583 8.509 1.00 91.56 90 GLY A CA 1
ATOM 693 C C . GLY A 1 90 ? -23.770 8.598 8.708 1.00 91.56 90 GLY A C 1
ATOM 694 O O . GLY A 1 90 ? -24.041 9.786 8.879 1.00 91.56 90 GLY A O 1
ATOM 695 N N . PHE A 1 91 ? -22.507 8.173 8.630 1.00 93.62 91 PHE A N 1
ATOM 696 C CA . PHE A 1 91 ? -21.333 9.029 8.819 1.00 93.62 91 PHE A CA 1
ATOM 697 C C . PHE A 1 91 ? -20.796 9.558 7.480 1.00 93.62 91 PHE A C 1
ATOM 699 O O . PHE A 1 91 ? -19.660 9.293 7.086 1.00 93.62 91 PHE A O 1
ATOM 706 N N . GLY A 1 92 ? -21.621 10.328 6.764 1.00 88.94 92 GLY A N 1
ATOM 707 C CA . GLY A 1 92 ? -21.275 10.873 5.443 1.00 88.94 92 GLY A CA 1
ATOM 708 C C . GLY A 1 92 ? -19.981 11.699 5.431 1.00 88.94 92 GLY A C 1
ATOM 709 O O . GLY A 1 92 ? -19.142 11.505 4.554 1.00 88.94 92 GLY A O 1
ATOM 710 N N . ASP A 1 93 ? -19.765 12.542 6.443 1.00 91.50 93 ASP A N 1
ATOM 711 C CA . ASP A 1 93 ? -18.552 13.369 6.555 1.00 91.50 93 ASP A CA 1
ATOM 712 C C . ASP A 1 93 ? -17.277 12.522 6.677 1.00 91.50 93 ASP A C 1
ATOM 714 O O . ASP A 1 93 ? -16.230 12.861 6.122 1.00 91.50 93 ASP A O 1
ATOM 718 N N . MET A 1 94 ? -17.374 11.380 7.361 1.00 91.44 94 MET A N 1
ATOM 719 C CA . MET A 1 94 ? -16.272 10.432 7.510 1.00 91.44 94 MET A CA 1
ATOM 720 C C . MET A 1 94 ? -16.020 9.650 6.214 1.00 91.44 94 MET A C 1
ATOM 722 O O . MET A 1 94 ? -14.876 9.369 5.866 1.00 91.44 94 MET A O 1
ATOM 726 N N . ALA A 1 95 ? -17.072 9.342 5.455 1.00 91.69 95 ALA A N 1
ATOM 727 C CA . ALA A 1 95 ? -16.926 8.720 4.143 1.00 91.69 95 ALA A CA 1
ATOM 728 C C . ALA A 1 95 ? -16.248 9.660 3.129 1.00 91.69 95 ALA A C 1
ATOM 730 O O . ALA A 1 95 ? -15.397 9.212 2.354 1.00 91.69 95 ALA A O 1
ATOM 731 N N . VAL A 1 96 ? -16.592 10.956 3.155 1.00 91.38 96 VAL A N 1
ATOM 732 C CA . VAL A 1 96 ? -15.979 11.989 2.302 1.00 91.38 96 VAL A CA 1
ATOM 733 C C . VAL A 1 96 ? -14.519 12.217 2.686 1.00 91.38 96 VAL A C 1
ATOM 735 O O . VAL A 1 96 ? -13.660 12.264 1.803 1.00 91.38 96 VAL A O 1
ATOM 738 N N . SER A 1 97 ? -14.211 12.309 3.983 1.00 92.12 97 SER A N 1
ATOM 739 C CA . SER A 1 97 ? -12.827 12.471 4.436 1.00 92.12 97 SER A CA 1
ATOM 740 C C . SER A 1 97 ? -11.960 11.265 4.077 1.00 92.12 97 SER A C 1
ATOM 742 O O . SER A 1 97 ? -10.825 11.460 3.653 1.00 92.12 97 SER A O 1
ATOM 744 N N . ASN A 1 98 ? -12.497 10.042 4.144 1.00 90.56 98 ASN A N 1
ATOM 745 C CA . ASN A 1 98 ? -11.785 8.844 3.702 1.00 90.56 98 ASN A CA 1
ATOM 746 C C . ASN A 1 98 ? -11.530 8.846 2.185 1.00 90.56 98 ASN A C 1
ATOM 748 O O . ASN A 1 98 ? -10.421 8.548 1.749 1.00 90.56 98 ASN A O 1
ATOM 752 N N . ALA A 1 99 ? -12.520 9.235 1.376 1.00 89.62 99 ALA A N 1
ATOM 753 C CA . ALA A 1 99 ? -12.384 9.274 -0.082 1.00 89.62 99 ALA A CA 1
ATOM 754 C C . ALA A 1 99 ? -11.361 10.320 -0.563 1.00 89.62 99 ALA A C 1
ATOM 756 O O . ALA A 1 99 ? -10.628 10.083 -1.520 1.00 89.62 99 ALA A O 1
ATOM 757 N N . ILE A 1 100 ? -11.301 11.482 0.094 1.00 92.12 100 ILE A N 1
ATOM 758 C CA . ILE A 1 100 ? -10.315 12.523 -0.230 1.00 92.12 100 ILE A CA 1
ATOM 759 C C . ILE A 1 100 ? -8.949 12.159 0.361 1.00 92.12 100 ILE A C 1
ATOM 761 O O . ILE A 1 100 ? -7.930 12.261 -0.320 1.00 92.12 100 ILE A O 1
ATOM 765 N N . GLY A 1 101 ? -8.928 11.729 1.623 1.00 90.69 101 GLY A N 1
ATOM 766 C CA . GLY A 1 101 ? -7.710 11.455 2.376 1.00 90.69 101 GLY A CA 1
ATOM 767 C C . GLY A 1 101 ? -6.886 10.310 1.799 1.00 90.69 101 GLY A C 1
ATOM 768 O O . GLY A 1 101 ? -5.676 10.466 1.674 1.00 90.69 101 GLY A O 1
ATOM 769 N N . SER A 1 102 ? -7.524 9.204 1.401 1.00 90.25 102 SER A N 1
ATOM 770 C CA . SER A 1 102 ? -6.839 8.052 0.784 1.00 90.25 102 SER A CA 1
ATOM 771 C C . SER A 1 102 ? -6.098 8.446 -0.497 1.00 90.25 102 SER A C 1
ATOM 773 O O . SER A 1 102 ? -4.900 8.210 -0.605 1.00 90.25 102 SER A O 1
ATOM 775 N N . ASN A 1 103 ? -6.750 9.164 -1.416 1.00 91.12 103 ASN A N 1
ATOM 776 C CA . ASN A 1 103 ? -6.120 9.611 -2.664 1.00 91.12 103 ASN A CA 1
ATOM 777 C C . ASN A 1 103 ? -4.976 10.612 -2.442 1.00 91.12 103 ASN A C 1
ATOM 779 O O . ASN A 1 103 ? -3.956 10.549 -3.130 1.00 91.12 103 ASN A O 1
ATOM 783 N N . VAL A 1 104 ? -5.135 11.551 -1.501 1.00 93.12 104 VAL A N 1
ATOM 784 C CA . VAL A 1 104 ? -4.059 12.495 -1.152 1.00 93.12 104 VAL A CA 1
ATOM 785 C C . VAL A 1 104 ? -2.870 11.738 -0.563 1.00 93.12 104 VAL A C 1
ATOM 787 O O . VAL A 1 104 ? -1.735 11.968 -0.970 1.00 93.12 104 VAL A O 1
ATOM 790 N N . PHE A 1 105 ? -3.128 10.785 0.333 1.00 90.25 105 PHE A N 1
ATOM 791 C CA . PHE A 1 105 ? -2.095 9.950 0.936 1.00 90.25 105 PHE A CA 1
ATOM 792 C C . PHE A 1 105 ? -1.367 9.082 -0.098 1.00 90.25 105 PHE A C 1
ATOM 794 O O . PHE A 1 105 ? -0.141 8.989 -0.053 1.00 90.25 105 PHE A O 1
ATOM 801 N N . ASP A 1 106 ? -2.083 8.504 -1.061 1.00 89.38 106 ASP A N 1
ATOM 802 C CA . ASP A 1 106 ? -1.494 7.706 -2.139 1.00 89.38 106 ASP A CA 1
ATOM 803 C C . ASP A 1 106 ? -0.572 8.538 -3.037 1.00 89.38 106 ASP A 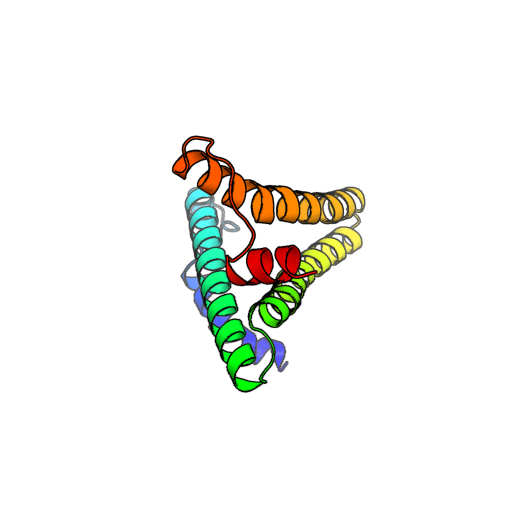C 1
ATOM 805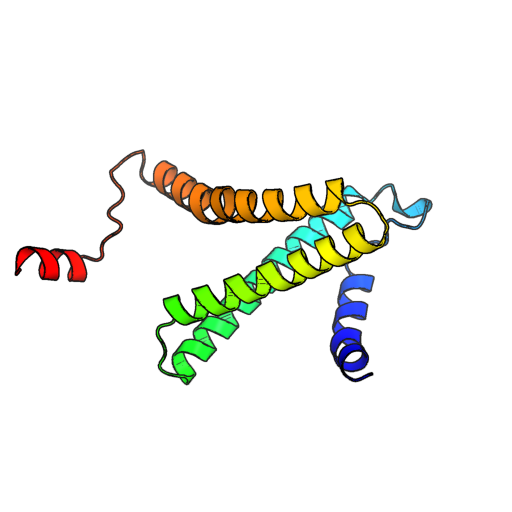 O O . ASP A 1 106 ? 0.493 8.071 -3.443 1.00 89.38 106 ASP A O 1
ATOM 809 N N . ILE A 1 107 ? -0.923 9.792 -3.321 1.00 90.62 107 ILE A N 1
ATOM 810 C CA . ILE A 1 107 ? -0.061 10.686 -4.104 1.00 90.62 107 ILE A CA 1
ATOM 811 C C . ILE A 1 107 ? 1.145 11.128 -3.264 1.00 90.62 107 ILE A C 1
ATOM 813 O O . ILE A 1 107 ? 2.294 10.979 -3.695 1.00 90.62 107 ILE A O 1
ATOM 817 N N . ASP A 1 108 ? 0.909 11.629 -2.053 1.00 92.50 108 ASP A N 1
ATOM 818 C CA . ASP A 1 108 ? 1.957 12.220 -1.222 1.00 92.50 108 ASP A CA 1
ATOM 819 C C . ASP A 1 108 ? 2.937 11.167 -0.693 1.00 92.50 108 ASP A C 1
ATOM 821 O O . ASP A 1 108 ? 4.155 11.342 -0.782 1.00 92.50 108 ASP A O 1
ATOM 825 N N . LEU A 1 109 ? 2.441 10.042 -0.176 1.00 90.31 109 LEU A N 1
ATOM 826 C CA . LEU A 1 109 ? 3.301 8.974 0.331 1.00 90.31 109 LEU A CA 1
ATOM 827 C C . LEU A 1 109 ? 3.660 7.941 -0.730 1.00 90.31 109 LEU A C 1
ATOM 829 O O . LEU A 1 109 ? 4.772 7.418 -0.683 1.00 90.31 109 LEU A O 1
ATOM 833 N N . GLY A 1 110 ? 2.784 7.647 -1.690 1.00 87.31 110 GLY A N 1
ATOM 834 C CA . GLY A 1 110 ? 3.094 6.681 -2.747 1.00 87.31 110 GLY A CA 1
ATOM 835 C C . GLY A 1 110 ? 4.099 7.216 -3.768 1.00 87.31 110 GLY A C 1
ATOM 836 O O . GLY A 1 110 ? 4.991 6.476 -4.184 1.00 87.31 110 GLY A O 1
ATOM 837 N N . LEU A 1 111 ? 4.021 8.501 -4.136 1.00 87.75 111 LEU A N 1
ATOM 838 C CA . LEU A 1 111 ? 4.957 9.124 -5.087 1.00 87.75 111 LEU A CA 1
ATOM 839 C C . LEU A 1 111 ? 5.971 10.039 -4.397 1.00 87.75 111 LEU A C 1
ATOM 841 O O . LEU A 1 111 ? 7.169 9.975 -4.695 1.00 87.75 111 LEU A O 1
ATOM 845 N N . GLY A 1 112 ? 5.515 10.877 -3.465 1.00 90.50 112 GLY A N 1
ATOM 846 C CA . GLY A 1 112 ? 6.368 11.872 -2.814 1.00 90.50 112 GLY A CA 1
ATOM 847 C C . GLY A 1 112 ? 7.437 11.254 -1.913 1.00 90.50 112 GLY A C 1
ATOM 848 O O . GLY A 1 112 ? 8.602 11.652 -1.989 1.00 90.50 112 GLY A O 1
ATOM 849 N N . LEU A 1 113 ? 7.097 10.244 -1.105 1.00 91.56 113 LEU A N 1
ATOM 850 C CA . LEU A 1 113 ? 8.047 9.644 -0.159 1.00 91.56 113 LEU A CA 1
ATOM 851 C C . LEU A 1 113 ? 9.213 8.901 -0.851 1.00 91.56 113 LEU A C 1
ATOM 853 O O . LEU A 1 113 ? 10.362 9.182 -0.497 1.00 91.56 113 LEU A O 1
ATOM 857 N N . PRO A 1 114 ? 9.009 8.020 -1.856 1.00 89.38 114 PRO A N 1
ATOM 858 C CA . PRO A 1 114 ? 10.120 7.383 -2.568 1.00 89.38 114 PRO A CA 1
ATOM 859 C C . PRO A 1 114 ? 11.013 8.393 -3.291 1.00 89.38 114 PRO A C 1
ATOM 861 O O . PRO A 1 114 ? 12.241 8.253 -3.283 1.00 89.38 114 PRO A O 1
ATOM 864 N N . PHE A 1 115 ? 10.413 9.433 -3.880 1.00 87.88 115 PHE A N 1
ATOM 865 C CA . PHE A 1 115 ? 11.157 10.507 -4.531 1.00 87.88 115 PHE A CA 1
ATOM 866 C C . PHE A 1 115 ? 12.012 11.286 -3.527 1.00 87.88 115 PHE A C 1
ATOM 868 O O . PHE A 1 115 ? 13.198 11.514 -3.772 1.00 87.88 115 PHE A O 1
ATOM 875 N N . LEU A 1 116 ? 11.447 11.626 -2.366 1.00 90.12 116 LEU A N 1
ATOM 876 C CA . LEU A 1 116 ? 12.153 12.312 -1.288 1.00 90.12 116 LEU A CA 1
ATOM 877 C C . LEU A 1 116 ? 13.332 11.475 -0.772 1.00 90.12 116 LEU A C 1
ATOM 879 O O . LEU A 1 116 ? 14.451 11.981 -0.672 1.00 90.12 116 LEU A O 1
ATOM 883 N N . ILE A 1 117 ? 13.116 10.180 -0.514 1.00 91.00 117 ILE A N 1
ATOM 884 C CA . ILE A 1 117 ? 14.174 9.248 -0.092 1.00 91.00 117 ILE A CA 1
ATOM 885 C C . ILE A 1 117 ? 15.299 9.217 -1.135 1.00 91.00 117 ILE A C 1
ATOM 887 O O . ILE A 1 117 ? 16.479 9.342 -0.795 1.00 91.00 117 ILE A O 1
ATOM 891 N N . ARG A 1 118 ? 14.950 9.108 -2.420 1.00 87.12 118 ARG A N 1
ATOM 892 C CA . ARG A 1 118 ? 15.917 9.099 -3.522 1.00 87.12 118 ARG A CA 1
ATOM 893 C C . ARG A 1 118 ? 16.693 10.421 -3.616 1.00 87.12 118 ARG A C 1
ATOM 895 O O . ARG A 1 118 ? 17.906 10.397 -3.837 1.00 87.12 118 ARG A O 1
ATOM 902 N N . ALA A 1 119 ? 16.027 11.556 -3.423 1.00 88.88 119 ALA A N 1
ATOM 903 C CA . ALA A 1 119 ? 16.650 12.877 -3.435 1.00 88.88 119 ALA A CA 1
ATOM 904 C C . ALA A 1 119 ? 17.661 13.051 -2.286 1.00 88.88 119 ALA A C 1
ATOM 906 O O . ALA A 1 119 ? 18.762 13.570 -2.509 1.00 88.88 119 ALA A O 1
ATOM 907 N N . PHE A 1 120 ? 17.331 12.556 -1.087 1.00 89.31 120 PHE A N 1
ATOM 908 C CA . PHE A 1 120 ? 18.250 12.548 0.055 1.00 89.31 120 PHE A CA 1
ATOM 909 C C . PHE A 1 120 ? 19.480 11.671 -0.197 1.00 89.31 120 PHE A C 1
ATOM 911 O O . PHE A 1 120 ? 20.603 12.115 0.049 1.00 89.31 120 PHE A O 1
ATOM 918 N N . ILE A 1 121 ? 19.296 10.467 -0.752 1.00 91.06 121 ILE A N 1
ATOM 919 C CA . ILE A 1 121 ? 20.409 9.569 -1.110 1.00 91.06 121 ILE A CA 1
ATOM 920 C C . ILE A 1 121 ? 21.347 10.239 -2.127 1.00 91.06 121 ILE A C 1
ATOM 922 O O . ILE A 1 121 ? 22.570 10.177 -1.989 1.00 91.06 121 ILE A O 1
ATOM 926 N N . ASN A 1 122 ? 20.787 10.944 -3.112 1.00 86.94 122 ASN A N 1
ATOM 927 C CA . ASN A 1 122 ? 21.550 11.614 -4.166 1.00 86.94 122 ASN A CA 1
ATOM 928 C C . ASN A 1 122 ? 22.105 12.996 -3.773 1.00 86.94 122 ASN A C 1
ATOM 930 O O . ASN A 1 122 ? 22.694 13.671 -4.622 1.00 86.94 122 ASN A O 1
ATOM 934 N N . LYS A 1 123 ? 21.961 13.420 -2.507 1.00 83.69 123 LYS A N 1
ATOM 935 C CA . LYS A 1 123 ? 22.450 14.711 -1.980 1.00 83.69 123 LYS A CA 1
ATOM 936 C C . LYS A 1 123 ? 22.023 15.917 -2.833 1.00 83.69 123 LYS A C 1
ATOM 938 O O . LYS A 1 123 ? 22.824 16.816 -3.079 1.00 83.69 123 LYS A O 1
ATOM 943 N N . GLY A 1 124 ? 20.785 15.912 -3.328 1.00 73.56 124 GLY A N 1
ATOM 944 C CA . GLY A 1 124 ? 20.241 17.019 -4.126 1.00 73.56 124 GLY A CA 1
ATOM 945 C C . GLY A 1 124 ? 20.790 17.136 -5.554 1.00 73.56 124 GLY A C 1
ATOM 946 O O . GLY A 1 124 ? 20.556 18.151 -6.207 1.00 73.56 124 GLY A O 1
ATOM 947 N N . LYS A 1 125 ? 21.502 16.123 -6.071 1.00 80.00 125 LYS A N 1
ATOM 948 C CA . LYS A 1 125 ? 21.821 16.056 -7.506 1.00 80.00 125 LYS A CA 1
ATOM 949 C C . LYS A 1 125 ? 20.535 15.855 -8.323 1.00 80.00 125 LYS A C 1
ATOM 951 O O . LYS A 1 125 ? 19.658 15.116 -7.864 1.00 80.00 125 LYS A O 1
ATOM 956 N N . PRO A 1 126 ? 20.422 16.462 -9.521 1.00 75.19 126 PRO A N 1
ATOM 957 C CA . PRO A 1 126 ? 19.258 16.281 -10.379 1.00 75.19 126 PRO A CA 1
ATOM 958 C C . PRO A 1 126 ? 19.047 14.793 -10.671 1.00 75.19 126 PRO A C 1
ATOM 960 O O . PRO A 1 126 ? 19.975 14.076 -11.048 1.00 75.19 126 PRO A O 1
ATOM 963 N N . LEU A 1 127 ? 17.824 14.327 -10.423 1.00 71.38 127 LEU A N 1
ATOM 964 C CA . LEU A 1 127 ? 17.422 12.952 -10.668 1.00 71.38 127 LEU A CA 1
ATOM 965 C C . LEU A 1 127 ? 17.120 12.778 -12.148 1.00 71.38 127 LEU A C 1
ATOM 967 O O . LEU A 1 127 ? 16.100 13.258 -12.637 1.00 71.38 127 LEU A O 1
ATOM 971 N N . ASP A 1 128 ? 17.997 12.065 -12.843 1.00 72.38 128 ASP A N 1
ATOM 972 C CA . ASP A 1 128 ? 17.707 11.609 -14.192 1.00 72.38 128 ASP A CA 1
ATOM 973 C C . ASP A 1 128 ? 16.663 10.492 -14.137 1.00 72.38 128 ASP A C 1
ATOM 975 O O . ASP A 1 128 ? 16.949 9.362 -13.740 1.00 72.38 128 ASP A O 1
ATOM 979 N N . MET A 1 129 ? 15.423 10.845 -14.480 1.00 64.69 129 MET A N 1
ATOM 980 C CA . MET A 1 129 ? 14.291 9.914 -14.545 1.00 64.69 129 MET A CA 1
ATOM 981 C C . MET A 1 129 ? 14.195 9.192 -15.894 1.00 64.69 129 MET A C 1
ATOM 983 O O . MET A 1 129 ? 13.485 8.199 -16.003 1.00 64.69 129 MET A O 1
ATOM 987 N N . PHE A 1 130 ? 14.915 9.670 -16.911 1.00 64.31 130 PHE A N 1
ATOM 988 C CA . PHE A 1 130 ? 14.936 9.063 -18.238 1.00 64.31 130 PHE A CA 1
ATOM 989 C C . PHE A 1 130 ? 16.044 8.018 -18.336 1.00 64.31 130 PHE A C 1
ATOM 991 O O . PHE A 1 130 ? 17.196 8.292 -17.992 1.00 64.31 130 PHE A O 1
ATOM 998 N N . SER A 1 131 ? 15.704 6.842 -18.866 1.00 64.06 131 SER A N 1
ATOM 999 C CA . SER A 1 131 ? 16.702 5.852 -19.275 1.00 64.06 131 SER A CA 1
ATOM 1000 C C . SER A 1 131 ? 17.572 6.438 -20.395 1.00 64.06 131 SER A C 1
ATOM 1002 O O . SER A 1 131 ? 17.059 7.145 -21.266 1.00 64.06 131 SER A O 1
ATOM 1004 N N . ASP A 1 132 ? 18.872 6.119 -20.429 1.00 63.41 132 ASP A N 1
ATOM 1005 C CA . ASP A 1 132 ? 19.781 6.549 -21.509 1.00 63.41 132 ASP A CA 1
ATOM 1006 C C . ASP A 1 132 ? 19.216 6.222 -22.907 1.00 63.41 132 ASP A C 1
ATOM 1008 O O . ASP A 1 132 ? 19.395 6.982 -23.857 1.00 63.41 132 ASP A O 1
ATOM 1012 N N . SER A 1 133 ? 18.435 5.142 -23.014 1.00 59.59 133 SER A N 1
ATOM 1013 C CA . SER A 1 133 ? 17.732 4.730 -24.235 1.00 59.59 133 SER A CA 1
ATOM 1014 C C . SER A 1 133 ? 16.663 5.726 -24.723 1.00 59.59 133 SER A C 1
ATOM 1016 O O . SER A 1 133 ? 16.527 5.941 -25.930 1.00 59.59 133 SER A O 1
ATOM 1018 N N . GLU A 1 134 ? 15.938 6.388 -23.818 1.00 63.97 134 GLU A N 1
ATOM 1019 C CA . GLU A 1 134 ? 14.924 7.398 -24.153 1.00 63.97 134 GLU A CA 1
ATOM 1020 C C . GLU A 1 134 ? 15.552 8.755 -24.465 1.00 63.97 134 GLU A C 1
ATOM 1022 O O . GLU A 1 134 ? 15.074 9.473 -25.346 1.00 63.97 134 GLU A O 1
ATOM 1027 N N . ARG A 1 135 ? 16.661 9.085 -23.793 1.00 61.09 135 ARG A N 1
ATOM 1028 C CA . ARG A 1 135 ? 17.439 10.297 -24.072 1.00 61.09 135 ARG A CA 1
ATOM 1029 C C . ARG A 1 135 ? 18.020 10.270 -25.482 1.00 61.09 135 ARG A C 1
ATOM 1031 O O . ARG A 1 135 ? 17.902 11.255 -26.203 1.00 61.09 135 ARG A O 1
ATOM 1038 N N . VAL A 1 136 ? 18.590 9.136 -25.894 1.00 60.34 136 VAL A N 1
ATOM 1039 C CA . VAL A 1 136 ? 19.118 8.954 -27.256 1.00 60.34 136 VAL A CA 1
ATOM 1040 C C . VAL A 1 136 ? 17.990 9.011 -28.285 1.00 60.34 136 VAL A C 1
ATOM 1042 O O . VAL A 1 136 ? 18.137 9.684 -29.301 1.00 60.34 136 VAL A O 1
ATOM 1045 N N . ARG A 1 137 ? 16.827 8.404 -28.008 1.00 62.12 137 ARG A N 1
ATOM 1046 C CA . ARG A 1 137 ? 15.660 8.500 -28.903 1.00 62.12 137 ARG A CA 1
ATOM 1047 C C . ARG A 1 137 ? 15.212 9.942 -29.127 1.00 62.12 137 ARG A C 1
ATOM 1049 O O . ARG A 1 137 ? 14.827 10.267 -30.237 1.00 62.12 137 ARG A O 1
ATOM 1056 N N . ARG A 1 138 ? 15.277 10.802 -28.107 1.00 58.78 138 ARG A N 1
ATOM 1057 C CA . ARG A 1 138 ? 14.826 12.200 -28.193 1.00 58.78 138 ARG A CA 1
ATOM 1058 C C . ARG A 1 138 ? 15.874 13.194 -28.709 1.00 58.78 138 ARG A C 1
ATOM 1060 O O . ARG A 1 138 ? 15.523 14.336 -28.943 1.00 58.78 138 ARG A O 1
ATOM 1067 N N . LEU A 1 139 ? 17.138 12.787 -28.824 1.00 58.94 139 LEU A N 1
ATOM 1068 C CA . LEU A 1 139 ? 18.205 13.583 -29.450 1.00 58.94 139 LEU A CA 1
ATOM 1069 C C . LEU A 1 139 ? 18.355 13.282 -30.949 1.00 58.94 139 LEU A C 1
ATOM 1071 O O . LEU A 1 139 ? 19.006 14.035 -31.666 1.00 58.94 139 LEU A O 1
ATOM 1075 N N . VAL A 1 140 ? 17.795 12.157 -31.403 1.00 56.66 140 VAL A N 1
ATOM 1076 C CA . VAL A 1 140 ? 17.813 11.706 -32.803 1.00 56.66 140 VAL A CA 1
ATOM 1077 C C . VAL A 1 140 ? 16.563 12.174 -33.577 1.00 56.66 140 VAL A C 1
ATOM 1079 O O . VAL A 1 140 ? 16.556 12.111 -34.804 1.00 56.66 140 VAL A O 1
ATOM 1082 N N . PHE A 1 141 ? 15.545 12.689 -32.880 1.00 44.06 141 PHE A N 1
ATOM 1083 C CA . PHE A 1 141 ? 14.378 13.393 -33.434 1.00 44.06 141 PHE A CA 1
ATOM 1084 C C . PHE A 1 141 ? 14.382 14.851 -32.973 1.00 44.06 141 PHE A C 1
ATOM 1086 O O . PHE A 1 141 ? 13.872 15.699 -33.737 1.00 44.06 141 PHE A O 1
#

InterPro domains:
  IPR004481 Sodium/potassium/calcium exchanger [PTHR10846] (3-126)
  IPR004837 Sodium/calcium exchanger membrane region [PF01699] (31-125)
  IPR044880 NCX, central ion-binding domain superfamily [G3DSA:1.20.1420.30] (1-136)

Sequence (141 aa):
WALFVVAFPFLCLFSWTIPECSREDLKKYFIVSFLVSVLWIAALSFAMVTIVARMGCLLGIDTFVMSLVVLAAGTSIPDLLSSIIVARDGFGDMAVSNAIGSNVFDIDLGLGLPFLIRAFINKGKPLDMFSDSERVRRLVF

pLDDT: mean 84.44, std 9.85, range [44.06, 93.62]

Foldseek 3Di:
DVVCVVCVVVCVVLPVQAQDCPDPVCVVCPVVNVVSVVVVVVVVLVVQLVVQQVVCVVVVHDSVVSSVVSVVCVQVVVLLVVLVVCVVVVNNVVSVCSVVVSVVCCCCCVPVVVVVVVCVVVVNDDDDPDDPVVVVVVVVD

Secondary structure 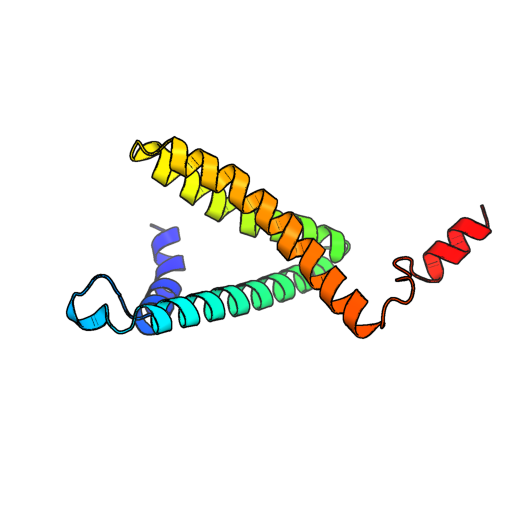(DSSP, 8-state):
-HHHHHHHHHHHHHHHHS--TTSGGGGGGHHHHHHHHHHHHHHHHHHHHHHHHHHHHHHT--HHHHHHHHHHHHHHHHHHHHHHHHHHTT-HHHHHHHHHHHHHHHHIIIIIHHHHHHHHHTTT-----S-HHHHHHHH--